Protein AF-A0A5B7BMG5-F1 (afdb_monomer_lite)

Foldseek 3Di:
DDDDDDDDDDDDDDDDDDPDDDPPPVVVVLVVLLVVLQVLLVQLLVQLVPDPDLLSNLLSLLLNLLLQDVADLVLCLVQHDPVCSVSSVPRDRDDPVSNPSNQCSCLVHCNLLVNLLCLVPPCVPPHPVVGDPSSCVGRRCCSQPVHDVVSSCVSNVVSVVVVVVDDDPVPPDDDPDDD

Organism: Davidia involucrata (NCBI:txid16924)

Sequence (179 aa):
TKTKTKLRNSYRKAPGGPVVAMEEDESKSRREPETTILEKVGDAIASINDAKHVDQVICALHSLAVRLFPLDSHALSGSIDQQYRDQVLAAKVPSEHERSDYWWVFYGGAAFPTLAKVLLIDVASNWLVCFPFSAKKHVYDVFFVNGRATEVVQTIVPCLQQNRSGSLDVNAVCSNAER

Structure (mmCIF, N/CA/C/O backbone):
data_AF-A0A5B7BMG5-F1
#
_entry.id   AF-A0A5B7BMG5-F1
#
loop_
_atom_site.group_PDB
_atom_site.id
_atom_site.type_symbol
_atom_site.label_atom_id
_atom_site.label_alt_id
_atom_site.label_comp_id
_atom_site.label_asym_id
_atom_site.label_entity_id
_atom_site.label_seq_id
_atom_site.pdbx_PDB_ins_code
_atom_site.Cartn_x
_atom_site.Cartn_y
_atom_site.Cartn_z
_atom_site.occupancy
_atom_site.B_iso_or_equiv
_atom_site.auth_seq_id
_atom_site.auth_comp_id
_atom_site.auth_asym_id
_atom_site.auth_atom_id
_atom_site.pdbx_PDB_model_num
ATOM 1 N N . THR A 1 1 ? 62.553 -23.333 -37.968 1.00 34.88 1 THR A N 1
ATOM 2 C CA . THR A 1 1 ? 63.849 -22.931 -37.378 1.00 34.88 1 THR A CA 1
ATOM 3 C C . THR A 1 1 ? 63.961 -21.419 -37.447 1.00 34.88 1 THR A C 1
ATOM 5 O O . THR A 1 1 ? 63.844 -20.927 -38.555 1.00 34.88 1 THR A O 1
ATOM 8 N N . LYS A 1 2 ? 64.206 -20.737 -36.306 1.00 35.72 2 LYS A N 1
ATOM 9 C CA . LYS A 1 2 ? 64.719 -19.343 -36.168 1.00 35.72 2 LYS A CA 1
ATOM 10 C C . LYS A 1 2 ? 63.808 -18.189 -36.661 1.00 35.72 2 LYS A C 1
ATOM 12 O O . LYS A 1 2 ? 63.249 -18.277 -37.733 1.00 35.72 2 LYS A O 1
ATOM 17 N N . THR A 1 3 ? 63.635 -17.031 -36.016 1.00 33.84 3 THR A N 1
ATOM 18 C CA . THR A 1 3 ? 63.890 -16.485 -34.665 1.00 33.84 3 THR A CA 1
ATOM 19 C C . THR A 1 3 ? 63.254 -15.082 -34.630 1.00 33.84 3 THR A C 1
ATOM 21 O O . THR A 1 3 ? 63.146 -14.424 -35.658 1.00 33.84 3 THR A O 1
ATOM 24 N N . LYS A 1 4 ? 62.881 -14.630 -33.426 1.00 43.16 4 LYS A N 1
ATOM 25 C CA . LYS A 1 4 ? 62.514 -13.259 -33.013 1.00 43.16 4 LYS A CA 1
ATOM 26 C C . LYS A 1 4 ? 63.366 -12.161 -33.679 1.00 43.16 4 LYS A C 1
ATOM 28 O O . LYS A 1 4 ? 64.556 -12.392 -33.848 1.00 43.16 4 LYS A O 1
ATOM 33 N N . THR A 1 5 ? 62.833 -10.942 -33.849 1.00 36.25 5 THR A N 1
ATOM 34 C CA . THR A 1 5 ? 63.449 -9.694 -33.330 1.00 36.25 5 THR A CA 1
ATOM 35 C C . THR A 1 5 ? 62.451 -8.529 -33.320 1.00 36.25 5 THR A C 1
ATOM 37 O O . THR A 1 5 ? 61.622 -8.350 -34.201 1.00 36.25 5 THR A O 1
ATOM 40 N N . LYS A 1 6 ? 62.556 -7.786 -32.225 1.00 45.09 6 LYS A N 1
ATOM 41 C CA . LYS A 1 6 ? 61.800 -6.653 -31.704 1.00 45.09 6 LYS A CA 1
ATOM 42 C C . LYS A 1 6 ? 62.437 -5.367 -32.240 1.00 45.09 6 LYS A C 1
ATOM 44 O O . LYS A 1 6 ? 63.642 -5.224 -32.060 1.00 45.09 6 LYS A O 1
ATOM 49 N N . LEU A 1 7 ? 61.674 -4.416 -32.785 1.00 41.41 7 LEU A N 1
ATOM 50 C CA . LEU A 1 7 ? 62.139 -3.028 -32.898 1.00 41.41 7 LEU A CA 1
ATOM 51 C C . LEU A 1 7 ? 61.093 -2.064 -32.330 1.00 41.41 7 LEU A C 1
ATOM 53 O O . LEU A 1 7 ? 59.918 -2.095 -32.681 1.00 41.41 7 LEU A O 1
ATOM 57 N N . ARG A 1 8 ? 61.566 -1.265 -31.374 1.00 35.81 8 ARG A N 1
ATOM 58 C CA . ARG A 1 8 ? 60.880 -0.187 -30.661 1.00 35.81 8 ARG A CA 1
ATOM 59 C C . ARG A 1 8 ? 60.754 1.052 -31.556 1.00 35.81 8 ARG A C 1
ATOM 61 O O . ARG A 1 8 ? 61.708 1.378 -32.245 1.00 35.81 8 ARG A O 1
ATOM 68 N N . ASN A 1 9 ? 59.667 1.802 -31.389 1.00 30.81 9 ASN A N 1
ATOM 69 C CA . ASN A 1 9 ? 59.652 3.272 -31.413 1.00 30.81 9 ASN A CA 1
ATOM 70 C C . ASN A 1 9 ? 58.514 3.711 -30.469 1.00 30.81 9 ASN A C 1
ATOM 72 O O . ASN A 1 9 ? 57.368 3.351 -30.697 1.00 30.81 9 ASN A O 1
ATOM 76 N N . SER A 1 10 ? 58.780 4.114 -29.223 1.00 33.53 10 SER A N 1
ATOM 77 C CA . SER A 1 10 ? 59.218 5.432 -28.722 1.00 33.53 10 SER A CA 1
ATOM 78 C C . SER A 1 10 ? 58.221 6.587 -28.931 1.00 33.53 10 SER A C 1
ATOM 80 O O . SER A 1 10 ? 58.133 7.154 -30.009 1.00 33.53 10 SER A O 1
ATOM 82 N N . TYR A 1 11 ? 57.565 6.930 -27.812 1.00 31.25 11 TYR A N 1
ATOM 83 C CA . TYR A 1 11 ? 57.023 8.221 -27.351 1.00 31.25 11 TYR A CA 1
ATOM 84 C C . TYR A 1 11 ? 56.033 9.018 -28.220 1.00 31.25 11 TYR A C 1
ATOM 86 O O . TYR A 1 11 ? 56.414 9.652 -29.196 1.00 31.25 11 TYR A O 1
ATOM 94 N N . ARG A 1 12 ? 54.821 9.217 -27.675 1.00 31.09 12 ARG A N 1
ATOM 95 C CA . ARG A 1 12 ? 54.430 10.472 -26.990 1.00 31.09 12 ARG A CA 1
ATOM 96 C C . ARG A 1 12 ? 53.219 10.233 -26.078 1.00 31.09 12 ARG A C 1
ATOM 98 O O . ARG A 1 12 ? 52.161 9.808 -26.519 1.00 31.09 12 ARG A O 1
ATOM 105 N N . LYS A 1 13 ? 53.409 10.511 -24.788 1.00 41.28 13 LYS A N 1
ATOM 106 C CA . LYS A 1 13 ? 52.367 10.610 -23.762 1.00 41.28 13 LYS A CA 1
ATOM 107 C C . LYS A 1 13 ? 51.710 11.984 -23.922 1.00 41.28 13 LYS A C 1
ATOM 109 O O . LYS A 1 13 ? 52.387 12.986 -23.712 1.00 41.28 13 LYS A O 1
ATOM 114 N N . ALA A 1 14 ? 50.438 12.026 -24.302 1.00 38.00 14 ALA A N 1
ATOM 115 C CA . ALA A 1 14 ? 49.592 13.207 -24.150 1.00 38.00 14 ALA A CA 1
ATOM 116 C C . ALA A 1 14 ? 48.700 12.992 -22.909 1.00 38.00 14 ALA A C 1
ATOM 118 O O . ALA A 1 14 ? 48.106 11.918 -22.791 1.00 38.00 14 ALA A O 1
ATOM 119 N N . PRO A 1 15 ? 48.653 13.930 -21.949 1.00 45.06 15 PRO A N 1
ATOM 120 C CA . PRO A 1 15 ? 47.782 13.838 -20.787 1.00 45.06 15 PRO A CA 1
ATOM 121 C C . PRO A 1 15 ? 46.416 14.452 -21.116 1.00 45.06 15 PRO A C 1
ATOM 123 O O . PRO A 1 15 ? 46.352 15.529 -21.701 1.00 45.06 15 PRO A O 1
ATOM 126 N N . GLY A 1 16 ? 45.337 13.791 -20.703 1.00 43.62 16 GLY A N 1
ATOM 127 C CA . GLY A 1 16 ? 43.989 14.361 -20.748 1.00 43.62 16 GLY A CA 1
ATOM 128 C C . GLY A 1 16 ? 43.077 13.702 -21.776 1.00 43.62 16 GLY A C 1
ATOM 129 O O . GLY A 1 16 ? 42.867 14.224 -22.863 1.00 43.62 16 GLY A O 1
ATOM 130 N N . GLY A 1 17 ? 42.499 12.566 -21.395 1.00 32.03 17 GLY A N 1
ATOM 131 C CA . GLY A 1 17 ? 41.246 12.065 -21.955 1.00 32.03 17 GLY A CA 1
ATOM 132 C C . GLY A 1 17 ? 40.330 11.739 -20.774 1.00 32.03 17 GLY A C 1
ATOM 133 O O . GLY A 1 17 ? 40.810 11.097 -19.836 1.00 32.03 17 GLY A O 1
ATOM 134 N N . PRO A 1 18 ? 39.079 12.227 -20.736 1.00 40.09 18 PRO A N 1
ATOM 135 C CA . PRO A 1 18 ? 38.214 12.044 -19.582 1.00 40.09 18 PRO A CA 1
ATOM 136 C C . PRO A 1 18 ? 37.817 10.573 -19.467 1.00 40.09 18 PRO A C 1
ATOM 138 O O . PRO A 1 18 ? 37.212 9.994 -20.365 1.00 40.09 18 PRO A O 1
ATOM 141 N N . VAL A 1 19 ? 38.176 9.982 -18.333 1.00 48.47 19 VAL A N 1
ATOM 142 C CA . VAL A 1 19 ? 37.739 8.657 -17.892 1.00 48.47 19 VAL A CA 1
ATOM 143 C C . VAL A 1 19 ? 36.450 8.840 -17.088 1.00 48.47 19 VAL A C 1
ATOM 145 O O . VAL A 1 19 ? 36.425 8.573 -15.898 1.00 48.47 19 VAL A O 1
ATOM 148 N N . VAL A 1 20 ? 35.406 9.423 -17.682 1.00 51.19 20 VAL A N 1
ATOM 149 C CA . VAL A 1 20 ? 34.118 9.615 -16.993 1.00 51.19 20 VAL A CA 1
ATOM 150 C C . VAL A 1 20 ? 33.010 9.707 -18.038 1.00 51.19 20 VAL A C 1
ATOM 152 O O . VAL A 1 20 ? 32.869 10.750 -18.663 1.00 51.19 20 VAL A O 1
ATOM 155 N N . ALA A 1 21 ? 32.299 8.604 -18.295 1.00 46.81 21 ALA A N 1
ATOM 156 C CA . ALA A 1 21 ? 30.958 8.589 -18.915 1.00 46.81 21 ALA A CA 1
ATOM 157 C C . ALA A 1 21 ? 30.404 7.153 -19.066 1.00 46.81 21 ALA A C 1
ATOM 159 O O . ALA A 1 21 ? 29.827 6.815 -20.095 1.00 46.81 21 ALA A O 1
ATOM 160 N N . MET A 1 22 ? 30.603 6.269 -18.083 1.00 41.22 22 MET A N 1
ATOM 161 C CA . MET A 1 22 ? 29.914 4.964 -18.080 1.00 41.22 22 MET A CA 1
ATOM 162 C C . MET A 1 22 ? 29.278 4.587 -16.733 1.00 41.22 22 MET A C 1
ATOM 164 O O . MET A 1 22 ? 28.583 3.585 -16.670 1.00 41.22 22 MET A O 1
ATOM 168 N N . GLU A 1 23 ? 29.428 5.408 -15.684 1.00 40.81 23 GLU A N 1
ATOM 169 C CA . GLU A 1 23 ? 28.843 5.157 -14.347 1.00 40.81 23 GLU A CA 1
ATOM 170 C C . GLU A 1 23 ? 27.690 6.124 -13.976 1.00 40.81 23 GLU A C 1
ATOM 172 O O . GLU A 1 23 ? 26.987 5.929 -12.982 1.00 40.81 23 GLU A O 1
ATOM 177 N N . GLU A 1 24 ? 27.442 7.169 -14.776 1.00 41.75 24 GLU A N 1
ATOM 178 C CA . GLU A 1 24 ? 26.424 8.194 -14.469 1.00 41.75 24 GLU A CA 1
ATOM 179 C C . GLU A 1 24 ? 25.012 7.873 -14.993 1.00 41.75 24 GLU A C 1
ATOM 181 O O . GLU A 1 24 ? 24.044 8.454 -14.507 1.00 41.75 24 GLU A O 1
ATOM 186 N N . ASP A 1 25 ? 24.861 6.941 -15.938 1.00 44.19 25 ASP A N 1
ATOM 187 C CA . ASP A 1 25 ? 23.564 6.655 -16.579 1.00 44.19 25 ASP A CA 1
ATOM 188 C C . ASP A 1 25 ? 22.720 5.646 -15.767 1.00 44.19 25 ASP A C 1
ATOM 190 O O . ASP A 1 25 ? 21.534 5.843 -15.498 1.00 44.19 25 ASP A O 1
ATOM 194 N N . GLU A 1 26 ? 23.366 4.609 -15.227 1.00 45.75 26 GLU A N 1
ATOM 195 C CA . GLU A 1 26 ? 22.711 3.576 -14.409 1.00 45.75 26 GLU A CA 1
ATOM 196 C C . GLU A 1 26 ? 22.277 4.107 -13.027 1.00 45.75 26 GLU A C 1
ATOM 198 O O . GLU A 1 26 ? 21.263 3.695 -12.456 1.00 45.75 26 GLU A O 1
ATOM 203 N N . SER A 1 27 ? 23.028 5.079 -12.500 1.00 50.53 27 SER A N 1
ATOM 204 C CA . SER A 1 27 ? 22.757 5.712 -11.209 1.00 50.53 27 SER A CA 1
ATOM 205 C C . SER A 1 27 ? 21.660 6.777 -11.271 1.00 50.53 27 SER A C 1
ATOM 207 O O . SER A 1 27 ? 21.057 7.071 -10.239 1.00 50.53 27 SER A O 1
ATOM 209 N N . LYS A 1 28 ? 21.351 7.327 -12.452 1.00 51.81 28 LYS A N 1
ATOM 210 C CA . LYS A 1 28 ? 20.203 8.224 -12.665 1.00 51.81 28 LYS A CA 1
ATOM 211 C C . LYS A 1 28 ? 18.909 7.430 -12.854 1.00 51.81 28 LYS A C 1
ATOM 213 O O . LYS A 1 28 ? 17.917 7.737 -12.199 1.00 51.81 28 LYS A O 1
ATOM 218 N N . SER A 1 29 ? 18.976 6.351 -13.636 1.00 58.28 29 SER A N 1
ATOM 219 C CA . SER A 1 29 ? 17.848 5.459 -13.936 1.00 58.28 29 SER A CA 1
ATOM 220 C C . SER A 1 29 ? 17.232 4.802 -12.688 1.00 58.28 29 SER A C 1
ATOM 222 O O . SER A 1 29 ? 16.015 4.713 -12.576 1.00 58.28 29 SER A O 1
ATOM 224 N N . ARG A 1 30 ? 18.039 4.420 -11.685 1.00 60.41 30 ARG A N 1
ATOM 225 C CA . ARG A 1 30 ? 17.526 3.834 -10.426 1.00 60.41 30 ARG A CA 1
ATOM 226 C C . ARG A 1 30 ? 16.977 4.833 -9.404 1.00 60.41 30 ARG A C 1
ATOM 228 O O . ARG A 1 30 ? 16.184 4.434 -8.557 1.00 60.41 30 ARG A O 1
ATOM 235 N N . ARG A 1 31 ? 17.381 6.106 -9.450 1.00 71.19 31 ARG A N 1
ATOM 236 C CA . ARG A 1 31 ? 16.956 7.103 -8.446 1.00 71.19 31 ARG A CA 1
ATOM 237 C C . ARG A 1 31 ? 15.514 7.554 -8.652 1.00 71.19 31 ARG A C 1
ATOM 239 O O . ARG A 1 31 ? 14.801 7.742 -7.677 1.00 71.19 31 ARG A O 1
ATOM 246 N N . GLU A 1 32 ? 15.076 7.684 -9.900 1.00 84.31 32 GLU A N 1
ATOM 247 C CA . GLU A 1 32 ? 13.708 8.094 -10.240 1.00 84.31 32 GLU A CA 1
ATOM 248 C C . GLU A 1 32 ? 12.616 7.128 -9.727 1.00 84.31 32 GLU A C 1
ATOM 250 O O . GLU A 1 32 ? 11.647 7.598 -9.117 1.00 84.31 32 GLU A O 1
ATOM 255 N N . PRO A 1 33 ? 12.729 5.791 -9.896 1.00 86.19 33 PRO A N 1
ATOM 256 C CA . PRO A 1 33 ? 11.756 4.865 -9.325 1.00 86.19 33 PRO A CA 1
ATOM 257 C C . PRO A 1 33 ? 11.805 4.837 -7.794 1.00 86.19 33 PRO A C 1
ATOM 259 O O . PRO A 1 33 ? 10.762 4.667 -7.166 1.00 86.19 33 PRO A O 1
ATOM 262 N N . GLU A 1 34 ? 12.971 5.063 -7.182 1.00 91.75 34 GLU A N 1
ATOM 263 C CA . GLU A 1 34 ? 13.112 5.141 -5.724 1.00 91.75 34 GLU A CA 1
ATOM 264 C C . GLU A 1 34 ? 12.396 6.344 -5.129 1.00 91.75 34 GLU A C 1
ATOM 266 O O . GLU A 1 34 ? 11.568 6.178 -4.231 1.00 91.75 34 GLU A O 1
ATOM 271 N N . THR A 1 35 ? 12.654 7.541 -5.656 1.00 92.75 35 THR A N 1
ATOM 272 C CA . THR A 1 35 ? 11.987 8.760 -5.186 1.00 92.75 35 THR A CA 1
ATOM 273 C C . THR A 1 35 ? 10.484 8.665 -5.397 1.00 92.75 35 THR A C 1
ATOM 275 O O . THR A 1 35 ? 9.720 8.956 -4.481 1.00 92.75 35 THR A O 1
ATOM 278 N N . THR A 1 36 ? 10.057 8.162 -6.558 1.00 93.69 36 THR A N 1
ATOM 279 C CA . THR A 1 36 ? 8.633 7.985 -6.866 1.00 93.69 36 THR A CA 1
ATOM 280 C C . THR A 1 36 ? 7.964 7.033 -5.878 1.00 93.69 36 THR A C 1
ATOM 282 O O . THR A 1 36 ? 6.878 7.320 -5.382 1.00 93.69 36 THR A O 1
ATOM 285 N N . ILE A 1 37 ? 8.586 5.892 -5.571 1.00 95.19 37 ILE A N 1
ATOM 286 C CA . ILE A 1 37 ? 7.999 4.921 -4.643 1.00 95.19 37 ILE A CA 1
ATOM 287 C C . ILE A 1 37 ? 7.999 5.428 -3.207 1.00 95.19 37 ILE A C 1
ATOM 289 O O . ILE A 1 37 ? 7.005 5.227 -2.510 1.00 95.19 37 ILE A O 1
ATOM 293 N N . LEU A 1 38 ? 9.047 6.123 -2.769 1.00 95.75 38 LEU A N 1
ATOM 294 C CA . LEU A 1 38 ? 9.067 6.747 -1.448 1.00 95.75 38 LEU A CA 1
ATOM 295 C C . LEU A 1 38 ? 7.977 7.813 -1.304 1.00 95.75 38 LEU A C 1
ATOM 297 O O . LEU A 1 38 ? 7.268 7.808 -0.300 1.00 95.75 38 LEU A O 1
ATOM 301 N N . GLU A 1 39 ? 7.783 8.663 -2.315 1.00 96.19 39 GLU A N 1
ATOM 302 C CA . GLU A 1 39 ? 6.676 9.625 -2.344 1.00 96.19 39 GLU A CA 1
ATOM 303 C C . GLU A 1 39 ? 5.322 8.918 -2.268 1.00 96.19 39 GLU A C 1
ATOM 305 O O . GLU A 1 39 ? 4.492 9.272 -1.437 1.00 96.19 39 GLU A O 1
ATOM 310 N N . LYS A 1 40 ? 5.104 7.861 -3.063 1.00 96.00 40 LYS A N 1
ATOM 311 C CA . LYS A 1 40 ? 3.831 7.119 -3.044 1.00 96.00 40 LYS A CA 1
ATOM 312 C C . LYS A 1 40 ? 3.576 6.400 -1.721 1.00 96.00 40 LYS A C 1
ATOM 314 O O . LYS A 1 40 ? 2.425 6.312 -1.301 1.00 96.00 40 LYS A O 1
ATOM 319 N N . VAL A 1 41 ? 4.619 5.903 -1.058 1.00 97.62 41 VAL A N 1
ATOM 320 C CA . VAL A 1 41 ? 4.510 5.365 0.306 1.00 97.62 41 VAL A CA 1
ATOM 321 C C . VAL A 1 41 ? 4.148 6.476 1.289 1.00 97.62 41 VAL A C 1
ATOM 323 O O . VAL A 1 41 ? 3.259 6.274 2.112 1.00 97.62 41 VAL A O 1
ATOM 326 N N . GLY A 1 42 ? 4.772 7.651 1.179 1.00 97.31 42 GLY A N 1
ATOM 327 C CA . GLY A 1 42 ? 4.433 8.824 1.986 1.00 97.31 42 GLY A CA 1
ATOM 328 C C . GLY A 1 42 ? 2.973 9.253 1.817 1.00 97.31 42 GLY A C 1
ATOM 329 O O . GLY A 1 42 ? 2.264 9.391 2.812 1.00 97.31 42 GLY A O 1
ATOM 330 N N . ASP A 1 43 ? 2.504 9.368 0.571 1.00 96.94 43 ASP A N 1
ATOM 331 C CA . ASP A 1 43 ? 1.114 9.699 0.231 1.00 96.94 43 ASP A CA 1
ATOM 332 C C . ASP A 1 43 ? 0.128 8.688 0.841 1.00 96.94 43 ASP A C 1
ATOM 334 O O . ASP A 1 43 ? -0.903 9.064 1.408 1.00 96.94 43 ASP A O 1
ATOM 338 N N . ALA A 1 44 ? 0.445 7.391 0.741 1.00 97.00 44 ALA A N 1
ATOM 339 C CA . ALA A 1 44 ? -0.387 6.326 1.290 1.00 97.00 44 ALA A CA 1
ATOM 340 C C . ALA A 1 44 ? -0.443 6.391 2.822 1.00 97.00 44 ALA A C 1
ATOM 342 O O . ALA A 1 44 ? -1.529 6.307 3.387 1.00 97.00 44 ALA A O 1
ATOM 343 N N . ILE A 1 45 ? 0.695 6.591 3.494 1.00 97.62 45 ILE A N 1
ATOM 344 C CA . ILE A 1 45 ? 0.754 6.718 4.958 1.00 97.62 45 ILE A CA 1
ATOM 345 C C . ILE A 1 45 ? -0.032 7.944 5.428 1.00 97.62 45 ILE A C 1
ATOM 347 O O . ILE A 1 45 ? -0.829 7.829 6.355 1.00 97.62 45 ILE A O 1
ATOM 351 N N . ALA A 1 46 ? 0.136 9.095 4.772 1.00 97.81 46 ALA A N 1
ATOM 352 C CA . ALA A 1 46 ? -0.636 10.295 5.087 1.00 97.81 46 ALA A CA 1
ATOM 353 C C . ALA A 1 46 ? -2.146 10.034 4.952 1.00 97.81 46 ALA A C 1
ATOM 355 O O . ALA A 1 46 ? -2.911 10.316 5.869 1.00 97.81 46 ALA A O 1
ATOM 356 N N . SER A 1 47 ? -2.557 9.384 3.860 1.00 96.62 47 SER A N 1
ATOM 357 C CA . SER A 1 47 ? -3.963 9.033 3.622 1.00 96.62 47 SER A CA 1
ATOM 358 C C . SER A 1 47 ? -4.523 8.048 4.654 1.00 96.62 47 SER A C 1
ATOM 360 O O . SER A 1 47 ? -5.690 8.151 5.019 1.00 96.62 47 SER A O 1
ATOM 362 N N . ILE A 1 48 ? -3.713 7.094 5.129 1.00 96.25 48 ILE A N 1
ATOM 363 C CA . ILE A 1 48 ? -4.096 6.150 6.191 1.00 96.25 48 ILE A CA 1
ATOM 364 C C . ILE A 1 48 ? -4.286 6.888 7.518 1.00 96.25 48 ILE A C 1
ATOM 366 O O . ILE A 1 48 ? -5.259 6.630 8.221 1.00 96.25 48 ILE A O 1
ATOM 370 N N . ASN A 1 49 ? -3.384 7.813 7.847 1.00 95.00 49 ASN A N 1
ATOM 371 C CA . ASN A 1 49 ? -3.446 8.578 9.091 1.00 95.00 49 ASN A CA 1
ATOM 372 C C . ASN A 1 49 ? -4.648 9.533 9.131 1.00 95.00 49 ASN A C 1
ATOM 374 O O . ASN A 1 49 ? -5.243 9.723 10.189 1.00 95.00 49 ASN A O 1
ATOM 378 N N . ASP A 1 50 ? -5.028 10.094 7.982 1.00 96.19 50 ASP A N 1
ATOM 379 C CA . ASP A 1 50 ? -6.177 10.997 7.855 1.00 96.19 50 ASP A CA 1
ATOM 380 C C . ASP A 1 50 ? -7.516 10.258 7.655 1.00 96.19 50 ASP A C 1
ATOM 382 O O . ASP A 1 50 ? -8.584 10.885 7.603 1.00 96.19 50 ASP A O 1
ATOM 386 N N . ALA A 1 51 ? -7.487 8.927 7.524 1.00 95.62 51 ALA A N 1
ATOM 387 C CA . ALA A 1 51 ? -8.670 8.127 7.251 1.00 95.62 51 ALA A CA 1
ATOM 388 C C . ALA A 1 51 ? -9.655 8.143 8.428 1.00 95.62 51 ALA A C 1
ATOM 390 O O . ALA A 1 51 ? -9.304 7.972 9.594 1.00 95.62 51 ALA A O 1
ATOM 391 N N . LYS A 1 52 ? -10.936 8.286 8.092 1.00 94.19 52 LYS A N 1
ATOM 392 C CA . LYS A 1 52 ? -12.071 8.179 9.021 1.00 94.19 52 LYS A CA 1
ATOM 393 C C . LYS A 1 52 ? -12.904 6.929 8.762 1.00 94.19 52 LYS A C 1
ATOM 395 O O . LYS A 1 52 ? -13.726 6.561 9.592 1.00 94.19 52 LYS A O 1
ATOM 400 N N . HIS A 1 53 ? -12.705 6.301 7.606 1.00 92.94 53 HIS A N 1
ATOM 401 C CA . HIS A 1 53 ? -13.450 5.136 7.162 1.00 92.94 53 HIS A CA 1
ATOM 402 C C . HIS A 1 53 ? -12.512 4.060 6.614 1.00 92.94 53 HIS A C 1
ATOM 404 O O . HIS A 1 53 ? -11.506 4.370 5.971 1.00 92.94 53 HIS A O 1
ATOM 410 N N . VAL A 1 54 ? -12.873 2.790 6.819 1.00 92.94 54 VAL A N 1
ATOM 411 C CA . VAL A 1 54 ? -12.063 1.637 6.396 1.00 92.94 54 VAL A CA 1
ATOM 412 C C . VAL A 1 54 ? -11.798 1.640 4.889 1.00 92.94 54 VAL A C 1
ATOM 414 O O . VAL A 1 54 ? -10.679 1.367 4.460 1.00 92.94 54 VAL A O 1
ATOM 417 N N . ASP A 1 55 ? -12.777 2.048 4.081 1.00 93.31 55 ASP A N 1
ATOM 418 C CA . ASP A 1 55 ? -12.615 2.098 2.627 1.00 93.31 55 ASP A CA 1
ATOM 419 C C . ASP A 1 55 ? -11.569 3.122 2.174 1.00 93.31 55 ASP A C 1
ATOM 421 O O . ASP A 1 55 ? -10.924 2.917 1.148 1.00 93.31 55 ASP A O 1
ATOM 425 N N . GLN A 1 56 ? -11.333 4.190 2.944 1.00 94.56 56 GLN A N 1
ATOM 426 C CA . GLN A 1 56 ? -10.263 5.149 2.645 1.00 94.56 56 GLN A CA 1
ATOM 427 C C . GLN A 1 56 ? -8.887 4.512 2.859 1.00 94.56 56 GLN A C 1
ATOM 429 O O . GLN A 1 56 ? -7.995 4.685 2.029 1.00 94.56 56 GLN A O 1
ATOM 434 N N . VAL A 1 57 ? -8.738 3.711 3.919 1.00 96.19 57 VAL A N 1
ATOM 435 C CA . VAL A 1 57 ? -7.524 2.921 4.174 1.00 96.19 57 VAL A CA 1
ATOM 436 C C . VAL A 1 57 ? -7.326 1.884 3.069 1.00 96.19 57 VAL A C 1
ATOM 438 O O . VAL A 1 57 ? -6.225 1.752 2.536 1.00 96.19 57 VAL A O 1
ATOM 441 N N . ILE A 1 58 ? -8.394 1.190 2.661 1.00 95.06 58 ILE A N 1
ATOM 442 C CA . ILE A 1 58 ? -8.356 0.229 1.549 1.00 95.06 58 ILE A CA 1
ATOM 443 C C . I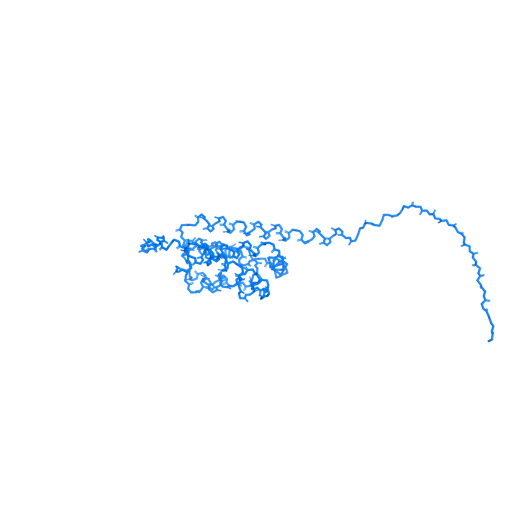LE A 1 58 ? -7.932 0.924 0.248 1.00 95.06 58 ILE A C 1
ATOM 445 O O . ILE A 1 58 ? -7.075 0.397 -0.460 1.00 95.06 58 ILE A O 1
ATOM 449 N N . CYS A 1 59 ? -8.462 2.113 -0.051 1.00 94.56 59 CYS A N 1
ATOM 450 C CA . CYS A 1 59 ? -8.080 2.893 -1.231 1.00 94.56 59 CYS A CA 1
ATOM 451 C C . CYS A 1 59 ? -6.624 3.360 -1.180 1.00 94.56 59 CYS A C 1
ATOM 453 O O . CYS A 1 59 ? -5.917 3.269 -2.186 1.00 94.56 59 CYS A O 1
ATOM 455 N N . ALA A 1 60 ? -6.155 3.825 -0.020 1.00 96.06 60 ALA A N 1
ATOM 456 C CA . ALA A 1 60 ? -4.767 4.231 0.168 1.00 96.06 60 ALA A CA 1
ATOM 457 C C . ALA A 1 60 ? -3.815 3.059 -0.113 1.00 96.06 60 ALA A C 1
ATOM 459 O O . ALA A 1 60 ? -2.901 3.184 -0.933 1.00 96.06 60 ALA A O 1
ATOM 460 N N . LEU A 1 61 ? -4.087 1.891 0.477 1.00 96.31 61 LEU A N 1
ATOM 461 C CA . LEU A 1 61 ? -3.307 0.676 0.244 1.00 96.31 61 LEU A CA 1
ATOM 462 C C . LEU A 1 61 ? -3.402 0.192 -1.204 1.00 96.31 61 LEU A C 1
ATOM 464 O O . LEU A 1 61 ? -2.377 -0.139 -1.799 1.00 96.31 61 LEU A O 1
ATOM 468 N N . HIS A 1 62 ? -4.598 0.195 -1.798 1.00 95.31 62 HIS A N 1
ATOM 469 C CA . HIS A 1 62 ? -4.809 -0.185 -3.197 1.00 95.31 62 HIS A CA 1
ATOM 470 C C . HIS A 1 62 ? -3.974 0.674 -4.151 1.00 95.31 62 HIS A C 1
ATOM 472 O O . HIS A 1 62 ? -3.288 0.133 -5.020 1.00 95.31 62 HIS A O 1
ATOM 478 N N . SER A 1 63 ? -3.963 1.994 -3.939 1.00 94.56 63 SER A N 1
ATOM 479 C CA . SER A 1 63 ? -3.252 2.950 -4.795 1.00 94.56 63 SER A CA 1
ATOM 480 C C . SER A 1 63 ? -1.741 2.699 -4.874 1.00 94.56 63 SER A C 1
ATOM 482 O O . SER A 1 63 ? -1.104 3.025 -5.884 1.00 94.56 63 SER A O 1
ATOM 484 N N . LEU A 1 64 ? -1.175 2.100 -3.821 1.00 95.56 64 LEU A N 1
ATOM 485 C CA . LEU A 1 64 ? 0.213 1.667 -3.760 1.00 95.56 64 LEU A CA 1
ATOM 486 C C . LEU A 1 64 ? 0.372 0.233 -4.281 1.00 95.56 64 LEU A C 1
ATOM 488 O O . LEU A 1 64 ? 1.256 -0.038 -5.093 1.00 95.56 64 LEU A O 1
ATOM 492 N N . ALA A 1 65 ? -0.500 -0.682 -3.863 1.00 94.88 65 ALA A N 1
ATOM 493 C CA . ALA A 1 65 ? -0.411 -2.098 -4.197 1.00 94.88 65 ALA A CA 1
ATOM 494 C C . ALA A 1 65 ? -0.544 -2.349 -5.712 1.00 94.88 65 ALA A C 1
ATOM 496 O O . ALA A 1 65 ? 0.205 -3.152 -6.266 1.00 94.88 65 ALA A O 1
ATOM 497 N N . VAL A 1 66 ? -1.400 -1.599 -6.415 1.00 94.00 66 VAL A N 1
ATOM 498 C CA . VAL A 1 66 ? -1.559 -1.697 -7.880 1.00 94.00 66 VAL A CA 1
ATOM 499 C C . VAL A 1 66 ? -0.286 -1.316 -8.650 1.00 94.00 66 VAL A C 1
ATOM 501 O O . VAL A 1 66 ? -0.095 -1.719 -9.797 1.00 94.00 66 VAL A O 1
ATOM 504 N N . ARG A 1 67 ? 0.619 -0.554 -8.021 1.00 93.88 67 ARG A N 1
ATOM 505 C CA . ARG A 1 67 ? 1.899 -0.156 -8.622 1.00 93.88 67 ARG A CA 1
ATOM 506 C C . ARG A 1 67 ? 2.981 -1.212 -8.470 1.00 93.88 67 ARG A C 1
ATOM 508 O O . ARG A 1 67 ? 3.927 -1.207 -9.248 1.00 93.88 67 ARG A O 1
ATOM 515 N N . LEU A 1 68 ? 2.839 -2.089 -7.481 1.00 94.19 68 LEU A N 1
ATOM 516 C CA . LEU A 1 68 ? 3.841 -3.079 -7.090 1.00 94.19 68 LEU A CA 1
ATOM 517 C C . LEU A 1 68 ? 3.451 -4.494 -7.521 1.00 94.19 68 LEU A C 1
ATOM 519 O O . LEU A 1 68 ? 4.320 -5.322 -7.779 1.00 94.19 68 LEU A O 1
ATOM 523 N N . PHE A 1 69 ? 2.154 -4.776 -7.640 1.00 93.75 69 PHE A N 1
ATOM 524 C CA . PHE A 1 69 ? 1.637 -6.113 -7.910 1.00 93.75 69 PHE A CA 1
ATOM 525 C C . PHE A 1 69 ? 0.640 -6.100 -9.074 1.00 93.75 69 PHE A C 1
ATOM 527 O O . PHE A 1 69 ? -0.062 -5.108 -9.276 1.00 93.75 69 PHE A O 1
ATOM 534 N N . PRO A 1 70 ? 0.549 -7.193 -9.852 1.00 90.12 70 PRO A N 1
ATOM 535 C CA . PRO A 1 70 ? -0.501 -7.359 -10.851 1.00 90.12 70 PRO A CA 1
ATOM 536 C C . PRO A 1 70 ? -1.840 -7.622 -10.147 1.00 90.12 70 PRO A C 1
ATOM 538 O O . PRO A 1 70 ? -2.233 -8.769 -9.939 1.00 90.12 70 PRO A O 1
ATOM 541 N N . LEU A 1 71 ? -2.514 -6.555 -9.718 1.00 87.75 71 LEU A N 1
ATOM 542 C CA . LEU A 1 71 ? -3.806 -6.642 -9.043 1.00 87.75 71 LEU A CA 1
ATOM 543 C C . LEU A 1 71 ? -4.964 -6.569 -10.032 1.00 87.75 71 LEU A C 1
ATOM 545 O O . LEU A 1 71 ? -4.962 -5.751 -10.949 1.00 87.75 71 LEU A O 1
ATOM 549 N N . ASP A 1 72 ? -5.992 -7.370 -9.768 1.00 84.19 72 ASP A N 1
ATOM 550 C CA . ASP A 1 72 ? -7.303 -7.193 -10.376 1.00 84.19 72 ASP A CA 1
ATOM 551 C C . ASP A 1 72 ? -8.151 -6.257 -9.501 1.00 84.19 72 ASP A C 1
ATOM 553 O O . ASP A 1 72 ? -8.708 -6.663 -8.478 1.00 84.19 72 ASP A O 1
ATOM 557 N N . SER A 1 73 ? -8.245 -4.985 -9.897 1.00 84.38 73 SER A N 1
ATOM 558 C CA . SER A 1 73 ? -9.062 -3.988 -9.193 1.00 84.38 73 SER A CA 1
ATOM 559 C C . SER A 1 73 ? -10.554 -4.349 -9.168 1.00 84.38 73 SER A C 1
ATOM 561 O O . SER A 1 73 ? -11.263 -3.934 -8.249 1.00 84.38 73 SER A O 1
ATOM 563 N N . HIS A 1 74 ? -11.049 -5.161 -10.111 1.00 84.31 74 HIS A N 1
ATOM 564 C CA . HIS A 1 74 ? -12.446 -5.600 -10.097 1.00 84.31 74 HIS A CA 1
ATOM 565 C C . HIS A 1 74 ? -12.723 -6.582 -8.958 1.00 84.31 74 HIS A C 1
ATOM 567 O O . HIS A 1 74 ? -13.769 -6.468 -8.314 1.00 84.31 74 HIS A O 1
ATOM 573 N N . ALA A 1 75 ? -11.768 -7.462 -8.636 1.00 81.69 75 ALA A N 1
ATOM 574 C CA . ALA A 1 75 ? -11.862 -8.381 -7.499 1.00 81.69 75 ALA A CA 1
ATOM 575 C C . ALA A 1 75 ? -11.979 -7.651 -6.144 1.00 81.69 75 ALA A C 1
ATOM 577 O O . ALA A 1 75 ? -12.561 -8.181 -5.192 1.00 81.69 75 ALA A O 1
ATOM 578 N N . LEU A 1 76 ? -11.467 -6.416 -6.066 1.00 82.00 76 LEU A N 1
ATOM 579 C CA . LEU A 1 76 ? -11.600 -5.543 -4.900 1.00 82.00 76 LEU A CA 1
ATOM 580 C C . LEU A 1 76 ? -12.883 -4.701 -4.925 1.00 82.00 76 LEU A C 1
ATOM 582 O O . LEU A 1 76 ? -13.468 -4.459 -3.873 1.00 82.00 76 LEU A O 1
ATOM 586 N N . SER A 1 77 ? -13.339 -4.273 -6.107 1.00 77.69 77 SER A N 1
ATOM 587 C CA . SER A 1 77 ? -14.441 -3.307 -6.259 1.00 77.69 77 SER A CA 1
ATOM 588 C C . SER A 1 77 ? -15.747 -3.722 -5.567 1.00 77.69 77 SER A C 1
ATOM 590 O O . SER A 1 77 ? -16.449 -2.880 -5.014 1.00 77.69 77 SER A O 1
ATOM 592 N N . GLY A 1 78 ? -16.051 -5.024 -5.515 1.00 81.00 78 GLY A N 1
ATOM 593 C CA . GLY A 1 78 ? -17.232 -5.546 -4.818 1.00 81.00 78 GLY A CA 1
ATOM 594 C C . GLY A 1 78 ? -17.154 -5.472 -3.288 1.00 81.00 78 GLY A C 1
ATOM 595 O O . GLY A 1 78 ? -18.153 -5.720 -2.624 1.00 81.00 78 GLY A O 1
ATOM 596 N N . SER A 1 79 ? -15.985 -5.149 -2.732 1.00 80.94 79 SER A N 1
ATOM 597 C CA . SER A 1 79 ? -15.703 -5.108 -1.290 1.00 80.94 79 SER A CA 1
ATOM 598 C C . SER A 1 79 ? -15.545 -3.696 -0.732 1.00 80.94 79 SER A C 1
ATOM 600 O O . SER A 1 79 ? -15.137 -3.558 0.409 1.00 80.94 79 SER A O 1
ATOM 602 N N . ILE A 1 80 ? -15.826 -2.668 -1.527 1.00 85.88 80 ILE A N 1
ATOM 603 C CA . ILE A 1 80 ? -15.752 -1.262 -1.116 1.00 85.88 80 ILE A CA 1
ATOM 604 C C . ILE A 1 80 ? -17.041 -0.547 -1.509 1.00 85.88 80 ILE A C 1
ATOM 606 O O . ILE A 1 80 ? -17.698 -0.933 -2.494 1.00 85.88 80 ILE A O 1
ATOM 610 N N . ASP A 1 81 ? -17.390 0.500 -0.761 1.00 85.06 81 ASP A N 1
ATOM 611 C CA . ASP A 1 81 ? -18.557 1.315 -1.068 1.00 85.06 81 ASP A CA 1
ATOM 612 C C . ASP A 1 81 ? -18.454 1.959 -2.448 1.00 85.06 81 ASP A C 1
ATOM 614 O O . ASP A 1 81 ? -17.378 2.315 -2.939 1.00 85.06 81 ASP A O 1
ATOM 618 N N . GLN A 1 82 ? -19.620 2.159 -3.067 1.00 84.75 82 GLN A N 1
ATOM 619 C CA . GLN A 1 82 ? -19.737 2.685 -4.425 1.00 84.75 82 GLN A CA 1
ATOM 620 C C . GLN A 1 82 ? -18.983 4.008 -4.615 1.00 84.75 82 GLN A C 1
ATOM 622 O O . GLN A 1 82 ? -18.369 4.202 -5.659 1.00 84.75 82 GLN A O 1
ATOM 627 N N . GLN A 1 83 ? -18.978 4.877 -3.599 1.00 85.56 83 GLN A N 1
ATOM 628 C CA . GLN A 1 83 ? -18.291 6.174 -3.631 1.00 85.56 83 GLN A CA 1
ATOM 629 C C . GLN A 1 83 ? -16.762 6.067 -3.784 1.00 85.56 83 GLN A C 1
ATOM 631 O O . GLN A 1 83 ? -16.130 7.007 -4.256 1.00 85.56 83 GLN A O 1
ATOM 636 N N . TYR A 1 84 ? -16.168 4.925 -3.422 1.00 86.06 84 TYR A N 1
ATOM 637 C CA . TYR A 1 84 ? -14.725 4.679 -3.500 1.00 86.06 84 TYR A CA 1
ATOM 638 C C . TYR A 1 84 ? -14.326 3.794 -4.691 1.00 86.06 84 TYR A C 1
ATOM 640 O O . TYR A 1 84 ? -13.150 3.733 -5.060 1.00 86.06 84 TYR A O 1
ATOM 648 N N . ARG A 1 85 ? -15.293 3.125 -5.334 1.00 86.50 85 ARG A N 1
ATOM 649 C CA . ARG A 1 85 ? -15.039 2.235 -6.483 1.00 86.50 85 ARG A CA 1
ATOM 650 C C . ARG A 1 85 ? -14.379 2.959 -7.641 1.00 86.50 85 ARG A C 1
ATOM 652 O O . ARG A 1 85 ? -13.433 2.430 -8.218 1.00 86.50 85 ARG A O 1
ATOM 659 N N . ASP A 1 86 ? -14.835 4.169 -7.939 1.00 85.88 86 ASP A N 1
ATOM 660 C CA . ASP A 1 86 ? -14.308 4.946 -9.060 1.00 85.88 86 ASP A CA 1
ATOM 661 C C . ASP A 1 86 ? -12.828 5.288 -8.852 1.00 85.88 86 ASP A C 1
ATOM 663 O O . ASP A 1 86 ? -12.040 5.203 -9.790 1.00 85.88 86 ASP A O 1
ATOM 667 N N . GLN A 1 87 ? -12.414 5.572 -7.612 1.00 85.88 87 GLN A N 1
ATOM 668 C CA . GLN A 1 87 ? -11.010 5.822 -7.276 1.00 85.88 87 GLN A CA 1
ATOM 669 C C . GLN A 1 87 ? -10.138 4.578 -7.498 1.00 85.88 87 GLN A C 1
ATOM 671 O O . GLN A 1 87 ? -9.045 4.680 -8.057 1.00 85.88 87 GLN A O 1
ATOM 676 N N . VAL A 1 88 ? -10.622 3.404 -7.088 1.00 87.38 88 VAL A N 1
ATOM 677 C CA . VAL A 1 88 ? -9.910 2.125 -7.244 1.00 87.38 88 VAL A CA 1
ATOM 678 C C . VAL A 1 88 ? -9.791 1.714 -8.712 1.00 87.38 88 VAL A C 1
ATOM 680 O O . VAL A 1 88 ? -8.746 1.223 -9.141 1.00 87.38 88 VAL A O 1
ATOM 683 N N . LEU A 1 89 ? -10.836 1.941 -9.506 1.00 86.38 89 LEU A N 1
ATOM 684 C CA . LEU A 1 89 ? -10.829 1.623 -10.934 1.00 86.38 89 LEU A CA 1
ATOM 685 C C . LEU A 1 89 ? -10.019 2.635 -11.758 1.00 86.38 89 LEU A C 1
ATOM 687 O O . LEU A 1 89 ? -9.395 2.249 -12.742 1.00 86.38 89 LEU A O 1
ATOM 691 N N . ALA A 1 90 ? -9.983 3.906 -11.347 1.00 85.81 90 ALA A N 1
ATOM 692 C CA . ALA A 1 90 ? -9.211 4.957 -12.014 1.00 85.81 90 ALA A CA 1
ATOM 693 C C . ALA A 1 90 ? -7.724 4.989 -11.613 1.00 85.81 90 ALA A C 1
ATOM 695 O O . ALA A 1 90 ? -6.955 5.789 -12.154 1.00 85.81 90 ALA A O 1
ATOM 696 N N . ALA A 1 91 ? -7.301 4.157 -10.656 1.00 86.00 91 ALA A N 1
ATOM 697 C CA . ALA A 1 91 ? -5.925 4.141 -10.186 1.00 86.00 91 ALA A CA 1
ATOM 698 C C . ALA A 1 91 ? -4.949 3.846 -11.337 1.00 86.00 91 ALA A C 1
ATOM 700 O O . ALA A 1 91 ? -5.117 2.896 -12.101 1.00 86.00 91 ALA A O 1
ATOM 701 N N . LYS A 1 92 ? -3.891 4.660 -11.448 1.00 85.69 92 LYS A N 1
ATOM 702 C CA . LYS A 1 92 ? -2.863 4.482 -12.480 1.00 85.69 92 LYS A CA 1
ATOM 703 C C . LYS A 1 92 ? -2.177 3.125 -12.303 1.00 85.69 92 LYS A C 1
ATOM 705 O O . LYS A 1 92 ? -1.422 2.942 -11.349 1.00 85.69 92 LYS A O 1
ATOM 710 N N . VAL A 1 93 ? -2.381 2.233 -13.269 1.00 88.00 93 VAL A N 1
ATOM 711 C CA . VAL A 1 93 ? -1.676 0.952 -13.369 1.00 88.00 93 VAL A CA 1
ATOM 712 C C . VAL A 1 93 ? -0.397 1.160 -14.192 1.00 88.00 93 VAL A C 1
ATOM 714 O O . VAL A 1 93 ? -0.495 1.524 -15.365 1.00 88.00 93 VAL A O 1
ATOM 717 N N . PRO A 1 94 ? 0.802 0.992 -13.609 1.00 88.19 94 PRO A N 1
ATOM 718 C CA . PRO A 1 94 ? 2.048 1.054 -14.364 1.00 88.19 94 PRO A CA 1
ATOM 719 C C . PRO A 1 94 ? 2.203 -0.148 -15.302 1.00 88.19 94 PRO A C 1
ATOM 721 O O . PRO A 1 94 ? 1.602 -1.213 -15.099 1.00 88.19 94 PRO A O 1
ATOM 724 N N . SER A 1 95 ? 3.052 0.015 -16.318 1.00 90.94 95 SER A N 1
ATOM 725 C CA . SER A 1 95 ? 3.466 -1.094 -17.177 1.00 90.94 95 SER A CA 1
ATOM 726 C C . SER A 1 95 ? 4.156 -2.198 -16.365 1.00 90.94 95 SER A C 1
ATOM 728 O O . SER A 1 95 ? 4.589 -1.997 -15.231 1.00 90.94 95 SER A O 1
ATOM 730 N N . GLU A 1 96 ? 4.253 -3.400 -16.932 1.00 90.00 96 GLU A N 1
ATOM 731 C CA . GLU A 1 96 ? 4.887 -4.535 -16.251 1.00 90.00 96 GLU A CA 1
ATOM 732 C C . GLU A 1 96 ? 6.362 -4.278 -15.911 1.00 90.00 96 GLU A C 1
ATOM 734 O O . GLU A 1 96 ? 6.825 -4.665 -14.835 1.00 90.00 96 GLU A O 1
ATOM 739 N N . HIS A 1 97 ? 7.076 -3.574 -16.792 1.00 88.06 97 HIS A N 1
ATOM 740 C CA . HIS A 1 97 ? 8.469 -3.207 -16.569 1.00 88.06 97 HIS A CA 1
ATOM 741 C C . HIS A 1 97 ? 8.607 -2.190 -15.428 1.00 88.06 97 HIS A C 1
ATOM 743 O O . HIS A 1 97 ? 9.306 -2.471 -14.458 1.00 88.06 97 HIS A O 1
ATOM 749 N N . GLU A 1 98 ? 7.850 -1.086 -15.471 1.00 90.19 98 GLU A N 1
ATOM 750 C CA . GLU A 1 98 ? 7.849 -0.071 -14.402 1.00 90.19 98 GLU A CA 1
ATOM 751 C C . GLU A 1 98 ? 7.473 -0.674 -13.043 1.00 90.19 98 GLU A C 1
ATOM 753 O O . GLU A 1 98 ? 8.096 -0.387 -12.023 1.00 90.19 98 GLU A O 1
ATOM 758 N N . ARG A 1 99 ? 6.461 -1.548 -13.022 1.00 93.81 99 ARG A N 1
ATOM 759 C CA . ARG A 1 99 ? 6.032 -2.254 -11.812 1.00 93.81 99 ARG A CA 1
ATOM 760 C C . ARG A 1 99 ? 7.130 -3.147 -11.251 1.00 93.81 99 ARG A C 1
ATOM 762 O O . ARG A 1 99 ? 7.287 -3.219 -10.035 1.00 93.81 99 ARG A O 1
ATOM 769 N N . SER A 1 100 ? 7.888 -3.811 -12.120 1.00 92.62 100 SER A N 1
ATOM 770 C CA . SER A 1 100 ? 9.027 -4.627 -11.701 1.00 92.62 100 SER A CA 1
ATOM 771 C C . SER A 1 100 ? 10.101 -3.760 -11.047 1.00 92.62 100 SER A C 1
ATOM 773 O O . SER A 1 100 ? 10.550 -4.088 -9.950 1.00 92.62 100 SER A O 1
ATOM 775 N N . ASP A 1 101 ? 10.456 -2.627 -11.652 1.00 92.81 101 ASP A N 1
ATOM 776 C CA . ASP A 1 101 ? 11.451 -1.702 -11.095 1.00 92.81 101 ASP A CA 1
ATOM 777 C C . ASP A 1 101 ? 11.007 -1.151 -9.737 1.00 92.81 101 ASP A C 1
ATOM 779 O O . ASP A 1 101 ? 11.753 -1.207 -8.755 1.00 92.81 101 ASP A O 1
ATOM 783 N N . TYR A 1 102 ? 9.751 -0.711 -9.645 1.00 94.62 102 TYR A N 1
ATOM 784 C CA . TYR A 1 102 ? 9.140 -0.276 -8.394 1.00 94.62 102 TYR A CA 1
ATOM 785 C C . TYR A 1 102 ? 9.174 -1.358 -7.323 1.00 94.62 102 TYR A C 1
ATOM 787 O O . TYR A 1 102 ? 9.532 -1.072 -6.183 1.00 94.62 102 TYR A O 1
ATOM 795 N N . TRP A 1 103 ? 8.855 -2.603 -7.673 1.00 94.94 103 TRP A N 1
ATOM 796 C CA . TRP A 1 103 ? 8.910 -3.722 -6.740 1.00 94.94 103 TRP A CA 1
ATOM 797 C C . TRP A 1 103 ? 10.339 -3.975 -6.237 1.00 94.94 103 TRP A C 1
ATOM 799 O O . TRP A 1 103 ? 10.547 -4.163 -5.033 1.00 94.94 103 TRP A O 1
ATOM 809 N N . TRP A 1 104 ? 11.342 -3.936 -7.126 1.00 93.56 104 TRP A N 1
ATOM 810 C CA . TRP A 1 104 ? 12.746 -4.140 -6.750 1.00 93.56 104 TRP A CA 1
ATOM 811 C C . TRP A 1 104 ? 13.236 -3.082 -5.770 1.00 93.56 104 TRP A C 1
ATOM 813 O O . TRP A 1 104 ? 13.889 -3.429 -4.782 1.00 93.56 104 TRP A O 1
ATOM 823 N N . VAL A 1 105 ? 12.899 -1.823 -6.035 1.00 94.50 105 VAL A N 1
ATOM 824 C CA . VAL A 1 105 ? 13.306 -0.684 -5.214 1.00 94.50 105 VAL A CA 1
ATOM 825 C 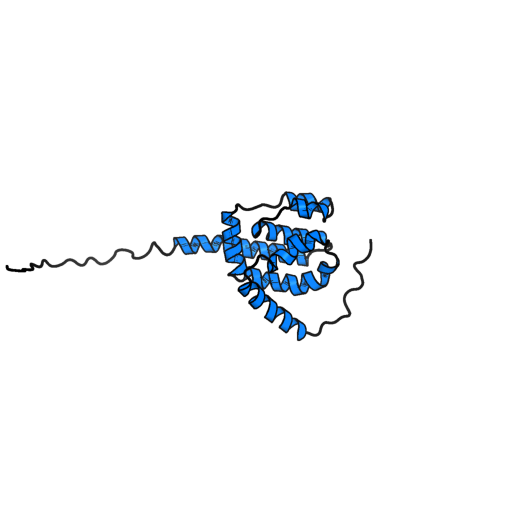C . VAL A 1 105 ? 12.516 -0.616 -3.906 1.00 94.50 105 VAL A C 1
ATOM 827 O O . VAL A 1 105 ? 13.087 -0.323 -2.859 1.00 94.50 105 VAL A O 1
ATOM 830 N N . PHE A 1 106 ? 11.230 -0.965 -3.926 1.00 95.94 106 PHE A N 1
ATOM 831 C CA . PHE A 1 106 ? 10.378 -0.969 -2.741 1.00 95.94 106 PHE A CA 1
ATOM 832 C C . PHE A 1 106 ? 10.896 -1.918 -1.652 1.00 95.94 106 PHE A C 1
ATOM 834 O O . PHE A 1 106 ? 11.066 -1.497 -0.507 1.00 95.94 106 PHE A O 1
ATOM 841 N N . TYR A 1 107 ? 11.180 -3.177 -2.012 1.00 95.06 107 TYR A N 1
ATOM 842 C CA . TYR A 1 107 ? 11.690 -4.181 -1.070 1.00 95.06 107 TYR A CA 1
ATOM 843 C C . TYR A 1 107 ? 13.197 -4.082 -0.823 1.00 95.06 107 TYR A C 1
ATOM 845 O O . TYR A 1 107 ? 13.659 -4.549 0.209 1.00 95.06 107 TYR A O 1
ATOM 853 N N . GLY A 1 108 ? 13.965 -3.523 -1.763 1.00 90.88 108 GLY A N 1
ATOM 854 C CA . GLY A 1 108 ? 15.409 -3.329 -1.604 1.00 90.88 108 GLY A CA 1
ATOM 855 C C . GLY A 1 108 ? 15.800 -2.040 -0.875 1.00 90.88 108 GLY A C 1
ATOM 856 O O . GLY A 1 108 ? 16.976 -1.861 -0.570 1.00 90.88 108 GLY A O 1
ATOM 857 N N . GLY A 1 109 ? 14.844 -1.139 -0.634 1.00 90.25 109 GLY A N 1
ATOM 858 C CA . GLY A 1 109 ? 15.066 0.179 -0.045 1.00 90.25 109 GLY A CA 1
ATOM 859 C C . GLY A 1 109 ? 14.309 0.406 1.265 1.00 90.25 109 GLY A C 1
ATOM 860 O O . GLY A 1 109 ? 13.741 -0.503 1.866 1.00 90.25 109 GLY A O 1
ATOM 861 N N . ALA A 1 110 ? 14.273 1.664 1.712 1.00 92.81 110 ALA A N 1
ATOM 862 C CA . ALA A 1 110 ? 13.628 2.058 2.970 1.00 92.81 110 ALA A CA 1
ATOM 863 C C . ALA A 1 110 ? 12.087 2.113 2.900 1.00 92.81 110 ALA A C 1
ATOM 865 O O . ALA A 1 110 ? 11.422 2.244 3.932 1.00 92.81 110 ALA A O 1
ATOM 866 N N . ALA A 1 111 ? 11.516 2.008 1.699 1.00 95.44 111 ALA A N 1
ATOM 867 C CA . ALA A 1 111 ? 10.084 2.132 1.456 1.00 95.44 111 ALA A CA 1
ATOM 868 C C . ALA A 1 111 ? 9.282 1.020 2.152 1.00 95.44 111 ALA A C 1
ATOM 870 O O . ALA A 1 111 ? 8.375 1.316 2.934 1.00 95.44 111 ALA A O 1
ATOM 871 N N . PHE A 1 112 ? 9.650 -0.249 1.938 1.00 95.94 112 PHE A N 1
ATOM 872 C CA . PHE A 1 112 ? 8.956 -1.368 2.573 1.00 95.94 112 PHE A CA 1
ATOM 873 C C . PHE A 1 112 ? 9.092 -1.369 4.104 1.00 95.94 112 PHE A C 1
ATOM 875 O O . PHE A 1 112 ? 8.055 -1.447 4.758 1.00 95.94 112 PHE A O 1
ATOM 882 N N . PRO A 1 113 ? 10.283 -1.211 4.717 1.00 94.62 113 PRO A N 1
ATOM 883 C CA . PRO A 1 113 ? 10.394 -1.129 6.174 1.00 94.62 113 PRO A CA 1
ATOM 884 C C . PRO A 1 113 ? 9.569 -0.010 6.808 1.00 94.62 113 PRO A C 1
ATOM 886 O O . PRO A 1 113 ? 9.025 -0.187 7.899 1.00 94.62 113 PRO A O 1
ATOM 889 N N . THR A 1 114 ? 9.455 1.131 6.127 1.00 95.50 114 THR A N 1
ATOM 890 C CA . THR A 1 114 ? 8.626 2.253 6.586 1.00 95.50 114 THR A CA 1
ATOM 891 C C . THR A 1 114 ? 7.146 1.887 6.535 1.00 95.50 114 THR A C 1
ATOM 893 O O . THR A 1 114 ? 6.452 2.006 7.545 1.00 95.50 114 THR A O 1
ATOM 896 N N . LEU A 1 115 ? 6.674 1.364 5.399 1.00 96.81 115 LEU A N 1
ATOM 897 C CA . LEU A 1 115 ? 5.284 0.940 5.248 1.00 96.81 115 LEU A CA 1
ATOM 898 C C . LEU A 1 115 ? 4.931 -0.215 6.196 1.00 96.81 115 LEU A C 1
ATOM 900 O O . LEU A 1 115 ? 3.875 -0.194 6.815 1.00 96.81 115 LEU A O 1
ATOM 904 N N . ALA A 1 116 ? 5.806 -1.209 6.346 1.00 94.69 116 ALA A N 1
ATOM 905 C CA . ALA A 1 116 ? 5.567 -2.393 7.166 1.00 94.69 116 ALA A CA 1
ATOM 906 C C . ALA A 1 116 ? 5.293 -2.038 8.633 1.00 94.69 116 ALA A C 1
ATOM 908 O O . ALA A 1 116 ? 4.433 -2.657 9.255 1.00 94.69 116 ALA A O 1
ATOM 909 N N . LYS A 1 117 ? 5.967 -1.017 9.176 1.00 93.69 117 LYS A N 1
ATOM 910 C CA . LYS A 1 117 ? 5.678 -0.509 10.525 1.00 93.69 117 LYS A CA 1
ATOM 911 C C . LYS A 1 117 ? 4.250 0.017 10.630 1.00 93.69 117 LYS A C 1
ATOM 913 O O . LYS A 1 117 ? 3.537 -0.392 11.538 1.00 93.69 117 LYS A O 1
ATOM 918 N N . VAL A 1 118 ? 3.825 0.843 9.676 1.00 95.12 118 VAL A N 1
ATOM 919 C CA . VAL A 1 118 ? 2.459 1.390 9.620 1.00 95.12 118 VAL A CA 1
ATOM 920 C C . VAL A 1 118 ? 1.429 0.275 9.429 1.00 95.12 118 VAL A C 1
ATOM 922 O O . VAL A 1 118 ? 0.408 0.244 10.108 1.00 95.12 118 VAL A O 1
ATOM 925 N N . LEU A 1 119 ? 1.709 -0.704 8.562 1.00 95.56 119 LEU A N 1
ATOM 926 C CA . LEU A 1 119 ? 0.821 -1.850 8.358 1.00 95.56 119 LEU A CA 1
ATOM 927 C C . LEU A 1 119 ? 0.630 -2.658 9.648 1.00 95.56 119 LEU A C 1
ATOM 929 O O . LEU A 1 119 ? -0.495 -3.017 9.982 1.00 95.56 119 LEU A O 1
ATOM 933 N N . LEU A 1 120 ? 1.712 -2.930 10.380 1.00 92.94 120 LEU A N 1
ATOM 934 C CA . LEU A 1 120 ? 1.673 -3.752 11.590 1.00 92.94 120 LEU A CA 1
ATOM 935 C C . LEU A 1 120 ? 1.155 -3.011 12.826 1.00 92.94 120 LEU A C 1
ATOM 937 O O . LEU A 1 120 ? 0.573 -3.650 13.695 1.00 92.94 120 LEU A O 1
ATO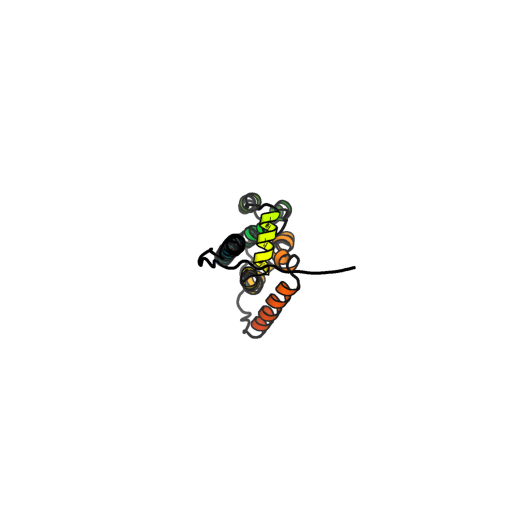M 941 N N . ILE A 1 121 ? 1.415 -1.710 12.944 1.00 89.38 121 ILE A N 1
ATOM 942 C CA . ILE A 1 121 ? 1.064 -0.928 14.135 1.00 89.38 121 ILE A CA 1
ATOM 943 C C . ILE A 1 121 ? -0.285 -0.252 13.930 1.00 89.38 121 ILE A C 1
ATOM 945 O O . ILE A 1 121 ? -1.201 -0.475 14.718 1.00 89.38 121 ILE A O 1
ATOM 949 N N . ASP A 1 122 ? -0.437 0.513 12.853 1.00 90.12 122 ASP A N 1
ATOM 950 C CA . ASP A 1 122 ? -1.610 1.359 12.654 1.00 90.12 122 ASP A CA 1
ATOM 951 C C . ASP A 1 122 ? -2.739 0.588 11.969 1.00 90.12 122 ASP A C 1
ATOM 953 O O . ASP A 1 122 ? -3.862 0.542 12.474 1.00 90.12 122 ASP A O 1
ATOM 957 N N . VAL A 1 123 ? -2.452 -0.075 10.843 1.00 94.75 123 VAL A N 1
ATOM 958 C CA . VAL A 1 123 ? -3.485 -0.777 10.063 1.00 94.75 123 VAL A CA 1
ATOM 959 C C . VAL A 1 123 ? -3.973 -2.029 10.782 1.00 94.75 123 VAL A C 1
ATOM 961 O O . VAL A 1 123 ? -5.183 -2.204 10.942 1.00 94.75 123 VAL A O 1
ATOM 964 N N . ALA A 1 124 ? -3.062 -2.881 11.255 1.00 93.25 124 ALA A N 1
ATOM 965 C CA . ALA A 1 124 ? -3.427 -4.120 11.936 1.00 93.25 124 ALA A CA 1
ATOM 966 C C . ALA A 1 124 ? -4.235 -3.875 13.219 1.00 93.25 124 ALA A C 1
ATOM 968 O O . ALA A 1 124 ? -5.185 -4.614 13.475 1.00 93.25 124 ALA A O 1
ATOM 969 N N . SER A 1 125 ? -3.882 -2.843 13.994 1.00 87.94 125 SER A N 1
ATOM 970 C CA . SER A 1 125 ? -4.515 -2.576 15.291 1.00 87.94 125 SER A CA 1
ATOM 971 C C . SER A 1 125 ? -5.840 -1.826 15.171 1.00 87.94 125 SER A C 1
ATOM 973 O O . SER A 1 125 ? -6.764 -2.121 15.923 1.00 87.94 125 SER A O 1
ATOM 975 N N . ASN A 1 126 ? -5.958 -0.879 14.232 1.00 90.81 126 ASN A N 1
ATOM 976 C CA . ASN A 1 126 ? -7.113 0.028 14.183 1.00 90.81 126 ASN A CA 1
ATOM 977 C C . ASN A 1 126 ? -8.129 -0.311 13.085 1.00 90.81 126 ASN A C 1
ATOM 979 O O . ASN A 1 126 ? -9.303 0.024 13.219 1.00 90.81 126 ASN A O 1
ATOM 983 N N . TRP A 1 127 ? -7.698 -0.962 12.000 1.00 94.75 127 TRP A N 1
ATOM 984 C CA . TRP A 1 127 ? -8.503 -1.055 10.776 1.00 94.75 127 TRP A CA 1
ATOM 985 C C . TRP A 1 127 ? -8.764 -2.484 10.313 1.00 94.75 127 TRP A C 1
ATOM 987 O O . TRP A 1 127 ? -9.832 -2.772 9.777 1.00 94.75 127 TRP A O 1
ATOM 997 N N . LEU A 1 128 ? -7.819 -3.401 10.526 1.00 92.81 128 LEU A N 1
ATOM 998 C CA . LEU A 1 128 ? -7.850 -4.735 9.921 1.00 92.81 128 LEU A CA 1
ATOM 999 C C . LEU A 1 128 ? -9.047 -5.590 10.368 1.00 92.81 128 LEU A C 1
ATOM 1001 O O . LEU A 1 128 ? -9.475 -6.468 9.623 1.00 92.81 128 LEU A O 1
ATOM 1005 N N . VAL A 1 129 ? -9.616 -5.320 11.547 1.00 91.81 129 VAL A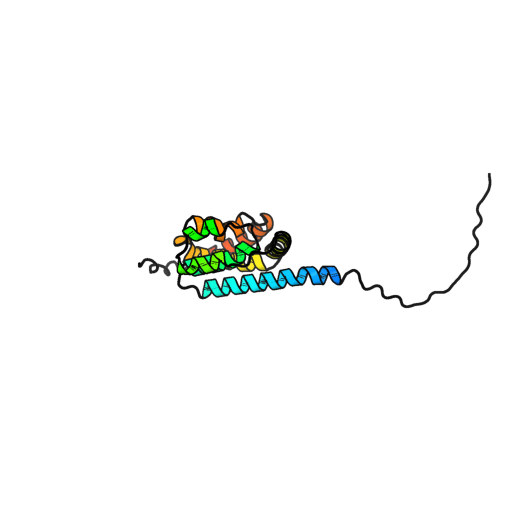 N 1
ATOM 1006 C CA . VAL A 1 129 ? -10.853 -5.964 12.030 1.00 91.81 129 VAL A CA 1
ATOM 1007 C C . VAL A 1 129 ? -12.085 -5.591 11.200 1.00 91.81 129 VAL A C 1
ATOM 1009 O O . VAL A 1 129 ? -13.031 -6.369 11.132 1.00 91.81 129 VAL A O 1
ATOM 1012 N N . CYS A 1 130 ? -12.057 -4.433 10.538 1.00 92.56 130 CYS A N 1
ATOM 1013 C CA . CYS A 1 130 ? -13.129 -3.936 9.679 1.00 92.56 130 CYS A CA 1
ATOM 1014 C C . CYS A 1 130 ? -12.914 -4.291 8.201 1.00 92.56 130 CYS A C 1
ATOM 1016 O O . CYS A 1 130 ? -13.779 -4.001 7.379 1.00 92.56 130 CYS A O 1
ATOM 1018 N N . PHE A 1 131 ? -11.774 -4.885 7.833 1.00 92.12 131 PHE A N 1
ATOM 1019 C CA . PHE A 1 131 ? -11.484 -5.190 6.435 1.00 92.12 131 PHE A CA 1
ATOM 1020 C C . PHE A 1 131 ? -12.366 -6.339 5.933 1.00 92.12 131 PHE A C 1
ATOM 1022 O O . PHE A 1 131 ? -12.327 -7.440 6.493 1.00 92.12 131 PHE A O 1
ATOM 1029 N N . PRO A 1 132 ? -13.068 -6.155 4.803 1.00 91.81 132 PRO A N 1
ATOM 1030 C CA . PRO A 1 132 ? -13.647 -7.271 4.075 1.00 91.81 132 PRO A CA 1
ATOM 1031 C C . PRO A 1 132 ? -12.562 -8.272 3.676 1.00 91.81 132 PRO A C 1
ATOM 1033 O O . PRO A 1 132 ? -11.433 -7.895 3.346 1.00 91.81 132 PRO A O 1
ATOM 1036 N N . PHE A 1 133 ? -12.910 -9.559 3.645 1.00 89.88 133 PHE A N 1
ATOM 1037 C CA . PHE A 1 133 ? -11.945 -10.628 3.371 1.00 89.88 133 PHE A CA 1
ATOM 1038 C C . PHE A 1 133 ? -11.177 -10.419 2.055 1.00 89.88 133 PHE A C 1
ATOM 1040 O O . PHE A 1 133 ? -9.956 -10.580 2.018 1.00 89.88 133 PHE A O 1
ATOM 1047 N N . SER A 1 134 ? -11.877 -10.012 0.988 1.00 89.88 134 SER A N 1
ATOM 1048 C CA . SER A 1 134 ? -11.243 -9.728 -0.306 1.00 89.88 134 SER A CA 1
ATOM 1049 C C . SER A 1 134 ? -10.239 -8.579 -0.192 1.00 89.88 134 SER A C 1
ATOM 1051 O O . SER A 1 134 ? -9.099 -8.709 -0.632 1.00 89.88 134 SER A O 1
ATOM 1053 N N . ALA A 1 135 ? -10.619 -7.482 0.471 1.00 91.38 135 ALA A N 1
ATOM 1054 C CA . ALA A 1 135 ? -9.743 -6.332 0.656 1.00 91.38 135 ALA A CA 1
ATOM 1055 C C . ALA A 1 135 ? -8.482 -6.708 1.435 1.00 91.38 135 ALA A C 1
ATOM 1057 O O . ALA A 1 135 ? -7.372 -6.440 0.977 1.00 91.38 135 ALA A O 1
ATOM 1058 N N . LYS A 1 136 ? -8.624 -7.433 2.547 1.00 94.38 136 LYS A N 1
ATOM 1059 C CA . LYS A 1 136 ? -7.471 -7.924 3.307 1.00 94.38 136 LYS A CA 1
ATOM 1060 C C . LYS A 1 136 ? -6.512 -8.727 2.428 1.00 94.38 136 LYS A C 1
ATOM 1062 O O . LYS A 1 136 ? -5.329 -8.399 2.362 1.00 94.38 136 LYS A O 1
ATOM 1067 N N . LYS A 1 137 ? -7.028 -9.710 1.690 1.00 92.69 137 LYS A N 1
ATOM 1068 C CA . LYS A 1 137 ? -6.213 -10.564 0.822 1.00 92.69 137 LYS A CA 1
ATOM 1069 C C . LYS A 1 137 ? -5.499 -9.774 -0.282 1.00 92.69 137 LYS A C 1
ATOM 1071 O O . LYS A 1 137 ? -4.330 -10.029 -0.561 1.00 92.69 137 LYS A O 1
ATOM 1076 N N . HIS A 1 138 ? -6.203 -8.849 -0.933 1.00 91.44 138 HIS A N 1
ATOM 1077 C CA . HIS A 1 138 ? -5.722 -8.197 -2.153 1.00 91.44 138 HIS A CA 1
ATOM 1078 C C . HIS A 1 138 ? -4.925 -6.913 -1.918 1.00 91.44 138 HIS A C 1
ATOM 1080 O O . HIS A 1 138 ? -4.099 -6.580 -2.766 1.00 91.44 138 HIS A O 1
ATOM 1086 N N . VAL A 1 139 ? -5.140 -6.203 -0.804 1.00 93.75 139 VAL A N 1
ATOM 1087 C CA . VAL A 1 139 ? -4.464 -4.919 -0.541 1.00 93.75 139 VAL A CA 1
ATOM 1088 C C . VAL A 1 139 ? -3.657 -4.876 0.747 1.00 93.75 139 VAL A C 1
ATOM 1090 O O . VAL A 1 139 ? -2.835 -3.983 0.882 1.00 93.75 139 VAL A O 1
ATOM 1093 N N . TYR A 1 140 ? -3.837 -5.811 1.681 1.00 95.19 140 TYR A N 1
ATOM 1094 C CA . TYR A 1 140 ? -3.033 -5.854 2.907 1.00 95.19 140 TYR A CA 1
ATOM 1095 C C . TYR A 1 140 ? -2.032 -7.014 2.877 1.00 95.19 140 TYR A C 1
ATOM 1097 O O . TYR A 1 140 ? -0.822 -6.794 2.886 1.00 95.19 140 TYR A O 1
ATOM 1105 N N . ASP A 1 141 ? -2.521 -8.250 2.751 1.00 95.06 141 ASP A N 1
ATOM 1106 C CA . ASP A 1 141 ? -1.688 -9.458 2.813 1.00 95.06 141 ASP A CA 1
ATOM 1107 C C . ASP A 1 141 ? -0.668 -9.514 1.662 1.00 95.06 141 ASP A C 1
ATOM 1109 O O . ASP A 1 141 ? 0.430 -10.054 1.817 1.00 95.06 141 ASP A O 1
ATOM 1113 N N . VAL A 1 142 ? -0.996 -8.913 0.513 1.00 95.19 142 VAL A N 1
ATOM 1114 C CA . VAL A 1 142 ? -0.153 -8.916 -0.692 1.00 95.19 142 VAL A CA 1
ATOM 1115 C C . VAL A 1 142 ? 1.253 -8.353 -0.445 1.00 95.19 142 VAL A C 1
ATOM 1117 O O . VAL A 1 142 ? 2.221 -8.889 -0.983 1.00 95.19 142 VAL A O 1
ATOM 1120 N N . PHE A 1 143 ? 1.394 -7.347 0.426 1.00 95.06 143 PHE A N 1
ATOM 1121 C CA . PHE A 1 143 ? 2.688 -6.744 0.764 1.00 95.06 143 PHE A CA 1
ATOM 1122 C C . PHE A 1 143 ? 3.624 -7.704 1.507 1.00 95.06 143 PHE A C 1
ATOM 1124 O O . PHE A 1 143 ? 4.841 -7.509 1.513 1.00 95.06 143 PHE A O 1
ATOM 1131 N N . PHE A 1 144 ? 3.074 -8.746 2.122 1.00 94.69 144 PHE A N 1
ATOM 1132 C CA . PHE A 1 144 ? 3.833 -9.744 2.864 1.00 94.69 144 PHE A CA 1
ATOM 1133 C C . PHE A 1 144 ? 3.999 -11.034 2.065 1.00 94.69 144 PHE A C 1
ATOM 1135 O O . PHE A 1 144 ? 5.080 -11.617 2.057 1.00 94.69 144 PHE A O 1
ATOM 1142 N N . VAL A 1 145 ? 2.946 -11.460 1.363 1.00 92.81 145 VAL A N 1
ATOM 1143 C CA . VAL A 1 145 ? 2.919 -12.726 0.618 1.00 92.81 145 VAL A CA 1
ATOM 1144 C C . VAL A 1 145 ? 3.705 -12.634 -0.689 1.00 92.81 145 VAL A C 1
ATOM 1146 O O . VAL A 1 145 ? 4.443 -13.558 -1.020 1.00 92.81 145 VAL A O 1
ATOM 1149 N N . ASN A 1 146 ? 3.589 -11.516 -1.411 1.00 90.94 146 ASN A N 1
ATOM 1150 C CA . ASN A 1 146 ? 4.224 -11.336 -2.721 1.00 90.94 146 ASN A CA 1
ATOM 1151 C C . ASN A 1 146 ? 5.541 -10.541 -2.640 1.00 90.94 146 ASN A C 1
ATOM 1153 O O . ASN A 1 146 ? 6.054 -10.077 -3.661 1.00 90.94 146 ASN A O 1
ATOM 1157 N N . GLY A 1 147 ? 6.075 -10.354 -1.431 1.00 85.56 147 GLY A N 1
ATOM 1158 C CA . GLY A 1 147 ? 7.363 -9.711 -1.193 1.00 85.56 147 GLY A CA 1
ATOM 1159 C C . GLY A 1 147 ? 8.535 -10.689 -1.179 1.00 85.56 147 GLY A C 1
ATOM 1160 O O . GLY A 1 147 ? 8.365 -11.908 -1.223 1.00 85.56 147 GLY A O 1
ATOM 1161 N N . ARG A 1 148 ? 9.763 -10.165 -1.075 1.00 85.00 148 ARG A N 1
ATOM 1162 C CA . ARG A 1 148 ? 10.939 -11.018 -0.832 1.00 85.00 148 ARG A CA 1
ATOM 1163 C C . ARG A 1 148 ? 10.893 -11.566 0.583 1.00 85.00 148 ARG A C 1
ATOM 1165 O O . ARG A 1 148 ? 11.031 -10.801 1.529 1.00 85.00 148 ARG A O 1
ATOM 1172 N N . ALA A 1 149 ? 10.776 -12.885 0.721 1.00 87.75 149 ALA A N 1
ATOM 1173 C CA . ALA A 1 149 ? 10.657 -13.546 2.020 1.00 87.75 149 ALA A CA 1
ATOM 1174 C C . ALA A 1 149 ? 11.742 -13.113 3.026 1.00 87.75 149 ALA A C 1
ATOM 1176 O O . ALA A 1 149 ? 11.429 -12.876 4.189 1.00 87.75 149 ALA A O 1
ATOM 1177 N N . THR A 1 150 ? 12.995 -12.953 2.587 1.00 88.50 150 THR A N 1
ATOM 1178 C CA . THR A 1 150 ? 14.095 -12.490 3.448 1.00 88.50 150 THR A CA 1
ATOM 1179 C C . THR A 1 150 ? 13.874 -11.068 3.953 1.00 88.50 150 THR A C 1
ATOM 1181 O O . THR A 1 150 ? 13.901 -10.859 5.161 1.00 88.50 150 THR A O 1
ATOM 1184 N N . GLU A 1 151 ? 13.582 -10.122 3.058 1.00 89.88 151 GLU A N 1
ATOM 1185 C CA . GLU A 1 151 ? 13.341 -8.711 3.404 1.00 89.88 151 GLU A CA 1
ATOM 1186 C C . GLU A 1 151 ? 12.105 -8.560 4.294 1.00 89.88 151 GLU A C 1
ATOM 1188 O O . GLU A 1 151 ? 12.119 -7.846 5.298 1.00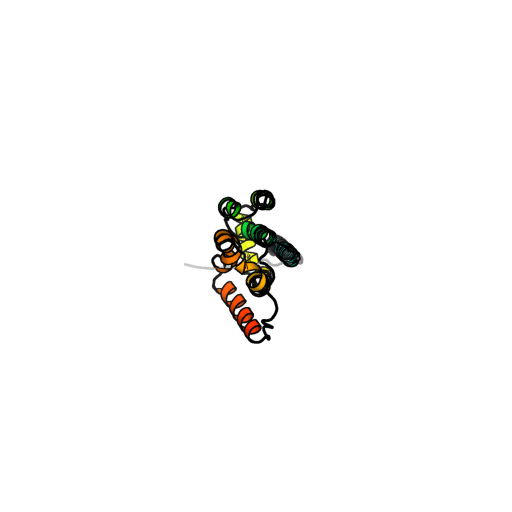 89.88 151 GLU A O 1
ATOM 1193 N N . VAL A 1 152 ? 11.039 -9.293 3.961 1.00 92.38 152 VAL A N 1
ATOM 1194 C CA . VAL A 1 152 ? 9.785 -9.336 4.716 1.00 92.38 152 VAL A CA 1
ATOM 1195 C C . VAL A 1 152 ? 10.044 -9.823 6.139 1.00 92.38 152 VAL A C 1
ATOM 1197 O O . VAL A 1 152 ? 9.703 -9.132 7.096 1.00 92.38 152 VAL A O 1
ATOM 1200 N N . VAL A 1 153 ? 10.703 -10.969 6.310 1.00 91.94 153 VAL A N 1
ATOM 1201 C CA . VAL A 1 153 ? 10.980 -11.531 7.641 1.00 91.94 153 VAL A CA 1
ATOM 1202 C C . VAL A 1 153 ? 11.942 -10.646 8.436 1.00 91.94 153 VAL A C 1
ATOM 1204 O O . VAL A 1 153 ? 11.672 -10.363 9.604 1.00 91.94 153 VAL A O 1
ATOM 1207 N N . GLN A 1 154 ? 13.028 -10.172 7.818 1.00 92.44 154 GLN A N 1
ATOM 1208 C CA . GLN A 1 154 ? 14.017 -9.310 8.476 1.00 92.44 154 GLN A CA 1
ATOM 1209 C C . GLN A 1 154 ? 13.429 -7.968 8.916 1.00 92.44 154 GLN A C 1
ATOM 1211 O O . GLN A 1 154 ? 13.868 -7.414 9.919 1.00 92.44 154 GLN A O 1
ATOM 1216 N N . THR A 1 155 ? 12.411 -7.475 8.214 1.00 91.12 155 THR A N 1
ATOM 1217 C CA . THR A 1 155 ? 11.689 -6.257 8.589 1.00 91.12 155 THR A CA 1
ATOM 1218 C C . THR A 1 155 ? 10.654 -6.522 9.682 1.00 91.12 155 THR A C 1
ATOM 1220 O O . THR A 1 155 ? 10.597 -5.796 10.675 1.00 91.12 155 THR A O 1
ATOM 1223 N N . ILE A 1 156 ? 9.823 -7.556 9.522 1.00 90.12 156 ILE A N 1
ATOM 1224 C CA . ILE A 1 156 ? 8.672 -7.803 10.402 1.00 90.12 156 ILE A CA 1
ATOM 1225 C C . ILE A 1 156 ? 9.110 -8.288 11.781 1.00 90.12 156 ILE A C 1
ATOM 1227 O O . ILE A 1 156 ? 8.577 -7.816 12.786 1.00 90.12 156 ILE A O 1
ATOM 1231 N N . VAL A 1 157 ? 10.062 -9.226 11.852 1.00 90.69 157 VAL A N 1
ATOM 1232 C CA . VAL A 1 157 ? 10.447 -9.862 13.122 1.00 90.69 157 VAL A CA 1
ATOM 1233 C C . VAL A 1 157 ? 10.888 -8.824 14.165 1.00 90.69 157 VAL A C 1
ATOM 1235 O O . VAL A 1 157 ? 10.334 -8.847 15.269 1.00 90.69 157 VAL A O 1
ATOM 1238 N N . PRO A 1 158 ? 11.785 -7.867 13.851 1.00 87.94 158 PRO A N 1
ATOM 1239 C CA . PRO A 1 158 ? 12.140 -6.804 14.788 1.00 87.94 158 PRO A CA 1
ATOM 1240 C C . PRO A 1 158 ? 10.960 -5.901 15.169 1.00 87.94 158 PRO A C 1
ATOM 1242 O O . PRO A 1 158 ? 10.828 -5.544 16.339 1.00 87.94 158 PRO A O 1
ATOM 1245 N N . CYS A 1 159 ? 10.081 -5.559 14.219 1.00 83.25 159 CYS A N 1
ATOM 1246 C CA . CYS A 1 159 ? 8.916 -4.708 14.490 1.00 83.25 159 CYS A CA 1
ATOM 1247 C C . CYS A 1 159 ? 7.971 -5.355 15.516 1.00 83.25 159 CYS A C 1
ATOM 1249 O O . CYS A 1 159 ? 7.520 -4.702 16.456 1.00 83.25 159 CYS A O 1
ATOM 1251 N N . LEU A 1 160 ? 7.721 -6.661 15.392 1.00 83.44 160 LEU A N 1
ATOM 1252 C CA . LEU A 1 160 ? 6.882 -7.402 16.338 1.00 83.44 160 LEU A CA 1
ATOM 1253 C C . LEU A 1 160 ? 7.537 -7.549 17.720 1.00 83.44 160 LEU A C 1
ATOM 1255 O O . LEU A 1 160 ? 6.851 -7.492 18.740 1.00 83.44 160 LEU A O 1
ATOM 1259 N N . GLN A 1 161 ? 8.861 -7.718 17.774 1.00 83.38 161 GLN A N 1
ATOM 1260 C CA . GLN A 1 161 ? 9.599 -7.795 19.040 1.00 83.38 161 GLN A CA 1
ATOM 1261 C C . GLN A 1 161 ? 9.566 -6.471 19.812 1.00 83.38 161 GLN A C 1
ATOM 1263 O O . GLN A 1 161 ? 9.357 -6.481 21.025 1.00 83.38 161 GLN A O 1
ATOM 1268 N N . GLN A 1 162 ? 9.724 -5.340 19.120 1.00 69.62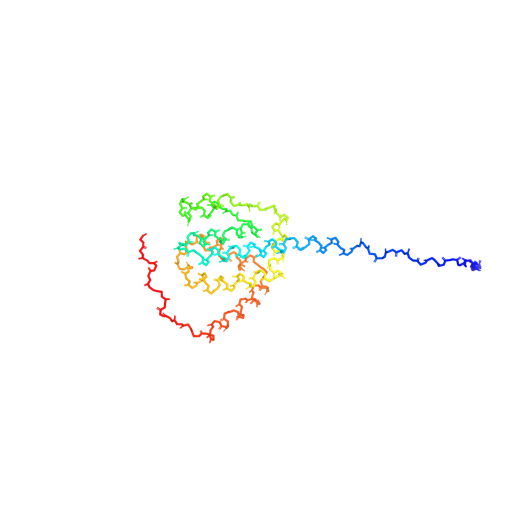 162 GLN A N 1
ATOM 1269 C CA . GLN A 1 162 ? 9.645 -4.007 19.727 1.00 69.62 162 GLN A CA 1
ATOM 1270 C C . GLN A 1 162 ? 8.249 -3.729 20.300 1.00 69.62 162 GLN A C 1
ATOM 1272 O O . GLN A 1 162 ? 8.137 -3.264 21.433 1.00 69.62 162 GLN A O 1
ATOM 1277 N N . ASN A 1 163 ? 7.191 -4.115 19.583 1.00 59.91 163 ASN A N 1
ATOM 1278 C CA . ASN A 1 163 ? 5.813 -3.956 20.057 1.00 59.91 163 ASN A CA 1
ATOM 1279 C C . ASN A 1 163 ? 5.483 -4.819 21.281 1.00 59.91 163 ASN A C 1
ATOM 1281 O O . ASN A 1 163 ? 4.685 -4.413 22.115 1.00 59.91 163 ASN A O 1
ATOM 1285 N N . ARG A 1 164 ? 6.123 -5.982 21.448 1.00 57.72 164 ARG A N 1
ATOM 1286 C CA . ARG A 1 164 ? 5.958 -6.801 22.662 1.00 57.72 164 ARG A CA 1
ATOM 1287 C C . ARG A 1 164 ? 6.574 -6.150 23.906 1.00 57.72 164 ARG A C 1
ATOM 1289 O O . ARG A 1 164 ? 6.179 -6.470 25.022 1.00 57.72 164 ARG A O 1
ATOM 1296 N N . SER A 1 165 ? 7.563 -5.278 23.712 1.00 55.09 165 SER A N 1
ATOM 1297 C CA . SER A 1 165 ? 8.262 -4.563 24.782 1.00 55.09 165 SER A CA 1
ATOM 1298 C C . SER A 1 165 ? 7.606 -3.225 25.141 1.00 55.09 165 SER A C 1
ATOM 1300 O O . SER A 1 165 ? 7.887 -2.694 26.215 1.00 55.09 165 SER A O 1
ATOM 1302 N N . GLY A 1 166 ? 6.777 -2.663 24.257 1.00 51.53 166 GLY A N 1
ATOM 1303 C CA . GLY A 1 166 ? 5.988 -1.463 24.515 1.00 51.53 166 GLY A CA 1
ATOM 1304 C C . GLY A 1 166 ? 4.664 -1.838 25.173 1.00 51.53 166 GLY A C 1
ATOM 1305 O O . GLY A 1 166 ? 3.924 -2.661 24.653 1.00 51.53 166 GLY A O 1
ATOM 1306 N N . SER A 1 167 ? 4.380 -1.256 26.334 1.00 45.62 167 SER A N 1
ATOM 1307 C CA . SER A 1 167 ? 3.104 -1.363 27.047 1.00 45.62 167 SER A CA 1
ATOM 1308 C C . SER A 1 167 ? 1.918 -1.088 26.108 1.00 45.62 167 SER A C 1
ATOM 1310 O O . SER A 1 167 ? 1.589 0.069 25.859 1.00 45.62 167 SER A O 1
ATOM 1312 N N . LEU A 1 168 ? 1.273 -2.143 25.606 1.00 50.78 168 LEU A N 1
ATOM 1313 C CA . LEU A 1 168 ? -0.042 -2.063 24.978 1.00 50.78 168 LEU A CA 1
ATOM 1314 C C . LEU A 1 168 ? -1.027 -1.573 26.045 1.00 50.78 168 LEU A C 1
ATOM 1316 O O . LEU A 1 168 ? -1.398 -2.330 26.941 1.00 50.78 168 LEU A O 1
ATOM 1320 N N . ASP A 1 169 ? -1.412 -0.301 25.978 1.00 48.72 169 ASP A N 1
ATOM 1321 C CA . ASP A 1 169 ? -2.572 0.205 26.704 1.00 48.72 169 ASP A CA 1
ATOM 1322 C C . ASP A 1 169 ? -3.824 -0.356 26.020 1.00 48.72 169 ASP A C 1
ATOM 1324 O O . ASP A 1 169 ? -4.279 0.129 24.987 1.00 48.72 169 ASP A O 1
ATOM 1328 N N . VAL A 1 170 ? -4.335 -1.456 26.571 1.00 51.56 170 VAL A N 1
ATOM 1329 C CA . VAL A 1 170 ? -5.462 -2.241 26.040 1.00 51.56 170 VAL A CA 1
ATOM 1330 C C . VAL A 1 170 ? -6.806 -1.489 26.169 1.00 51.56 170 VAL A C 1
ATOM 1332 O O . VAL A 1 170 ? -7.854 -2.041 25.854 1.00 51.56 170 VAL A O 1
ATOM 1335 N N . ASN A 1 171 ? -6.817 -0.223 26.603 1.00 43.47 171 ASN A N 1
ATOM 1336 C CA . ASN A 1 171 ? -8.051 0.532 26.856 1.00 43.47 171 ASN A CA 1
ATOM 1337 C C . ASN A 1 171 ? -8.559 1.419 25.711 1.00 43.47 171 ASN A C 1
ATOM 1339 O O . ASN A 1 171 ? -9.619 2.029 25.857 1.00 43.47 171 ASN A O 1
ATOM 1343 N N . ALA A 1 172 ? -7.893 1.474 24.561 1.00 52.28 172 ALA A N 1
ATOM 1344 C CA . ALA A 1 172 ? -8.447 2.140 23.387 1.00 52.28 172 ALA A CA 1
ATOM 1345 C C . ALA A 1 172 ? -8.915 1.092 22.374 1.00 52.28 172 ALA A C 1
ATOM 1347 O O . ALA A 1 172 ? -8.093 0.496 21.694 1.00 52.28 172 ALA A O 1
ATOM 1348 N N . VAL A 1 173 ? -10.232 0.866 22.307 1.00 46.28 173 VAL A N 1
ATOM 1349 C CA . VAL A 1 173 ? -11.050 0.631 21.093 1.00 46.28 173 VAL A CA 1
ATOM 1350 C C . VAL A 1 173 ? -12.276 -0.215 21.468 1.00 46.28 173 VAL A C 1
ATOM 1352 O O . VAL A 1 173 ? -12.314 -1.437 21.364 1.00 46.28 173 VAL A O 1
ATOM 1355 N N . CYS A 1 174 ? -13.329 0.485 21.878 1.00 46.47 174 CYS A N 1
ATOM 1356 C CA . CYS A 1 174 ? -14.720 0.076 21.704 1.00 46.47 174 CYS A CA 1
ATOM 1357 C C . CYS A 1 174 ? -15.486 1.327 21.268 1.00 46.47 174 CYS A C 1
ATOM 1359 O O . CYS A 1 174 ? -15.999 2.047 22.119 1.00 46.47 174 CYS A O 1
ATOM 1361 N N . SER A 1 175 ? -15.496 1.641 19.965 1.00 46.19 175 SER A N 1
ATOM 1362 C CA . SER A 1 175 ? -16.443 2.621 19.383 1.00 46.19 175 SER A CA 1
ATOM 1363 C C . SER A 1 175 ? -16.654 2.557 17.860 1.00 46.19 175 SER A C 1
ATOM 1365 O O . SER A 1 175 ? -17.547 3.236 17.375 1.00 46.19 175 SER A O 1
ATOM 1367 N N . ASN A 1 176 ? -15.959 1.721 17.081 1.00 46.97 176 ASN A N 1
ATOM 1368 C CA . ASN A 1 176 ? -16.167 1.694 15.618 1.00 46.97 176 ASN A CA 1
ATOM 1369 C C . ASN A 1 176 ? -17.192 0.636 15.163 1.00 46.97 176 ASN A C 1
ATOM 1371 O O . ASN A 1 176 ? -16.926 -0.133 14.243 1.00 46.97 176 ASN A O 1
ATOM 1375 N N . ALA A 1 177 ? -18.356 0.579 15.819 1.00 44.62 177 ALA A N 1
ATOM 1376 C CA . ALA A 1 177 ? -19.457 -0.318 15.450 1.00 44.62 177 ALA A CA 1
ATOM 1377 C C . ALA A 1 177 ? -20.837 0.358 15.563 1.00 44.62 177 ALA A C 1
ATOM 1379 O O . ALA A 1 177 ? -21.716 -0.128 16.264 1.00 44.62 177 ALA A O 1
ATOM 1380 N N . GLU A 1 178 ? -21.028 1.467 14.853 1.00 45.59 178 GLU A N 1
ATOM 1381 C CA . GLU A 1 178 ? -22.329 1.986 14.397 1.00 45.59 178 GLU A CA 1
ATOM 1382 C C . GLU A 1 178 ? -22.035 2.630 13.023 1.00 45.59 178 GLU A C 1
ATOM 1384 O O . GLU A 1 178 ? -21.093 3.409 12.931 1.00 45.59 178 GLU A O 1
ATOM 1389 N N . ARG A 1 179 ? -22.689 2.353 11.892 1.00 40.09 179 ARG A N 1
ATOM 1390 C CA . ARG A 1 179 ? -23.984 1.756 11.568 1.00 40.09 179 ARG A CA 1
ATOM 1391 C C . ARG A 1 179 ? -23.957 1.327 10.096 1.00 40.09 179 ARG A C 1
ATOM 1393 O O . ARG A 1 179 ? -23.305 2.052 9.314 1.00 40.09 179 ARG A O 1
#

pLDDT: mean 78.84, std 21.37, range [30.81, 97.81]

Radius of gyration: 25.42 Å; chains: 1; bounding box: 89×37×64 Å

InterPro domains:
  IPR051970 Telomere Length Regulation TEL2 [PTHR15830] (30-179)

Secondary structure (DSSP, 8-state):
--------------------SSSHHHHHHTHHHHHHHHHHHHHHHHHHHT-SSHHHHHHHHHHHHHHHS---HHHHHTTS-HHHHHHHHSS----HHHHHHHHHHHHHSSHHHHHHHHIIIIIHHHTGGG--HHHIIIIITHHHHSS-HHHHHHHHHHHHHHHHHS---TT--------